Protein AF-A0A519GUX4-F1 (afdb_monomer)

Structure (mmCIF, N/CA/C/O backbone):
data_AF-A0A519GUX4-F1
#
_entry.id   AF-A0A519GUX4-F1
#
loop_
_atom_site.group_PDB
_atom_site.id
_atom_site.type_symbol
_atom_site.label_atom_id
_atom_site.label_alt_id
_atom_site.label_comp_id
_atom_site.label_asym_id
_atom_site.label_entity_id
_atom_site.label_seq_id
_atom_site.pdbx_PDB_ins_code
_atom_site.Cartn_x
_atom_site.Cartn_y
_atom_site.Cartn_z
_atom_site.occupancy
_atom_site.B_iso_or_equiv
_atom_site.auth_seq_id
_atom_site.auth_comp_id
_atom_site.auth_asym_id
_atom_site.auth_atom_id
_atom_site.pdbx_PDB_model_num
ATOM 1 N N . MET A 1 1 ? -22.968 -6.763 2.491 1.00 66.31 1 MET A N 1
ATOM 2 C CA . MET A 1 1 ? -22.168 -7.577 3.433 1.00 66.31 1 MET A CA 1
ATOM 3 C C . MET A 1 1 ? -20.718 -7.399 3.037 1.00 66.31 1 MET A C 1
ATOM 5 O O . MET A 1 1 ? -20.464 -7.485 1.839 1.00 66.31 1 MET A O 1
ATOM 9 N N . ALA A 1 2 ? -19.815 -7.083 3.969 1.00 83.94 2 ALA A N 1
ATOM 10 C CA . ALA A 1 2 ? -18.402 -6.974 3.623 1.00 83.94 2 ALA A CA 1
ATOM 11 C C . ALA A 1 2 ? -17.794 -8.383 3.520 1.00 83.94 2 ALA A C 1
ATOM 13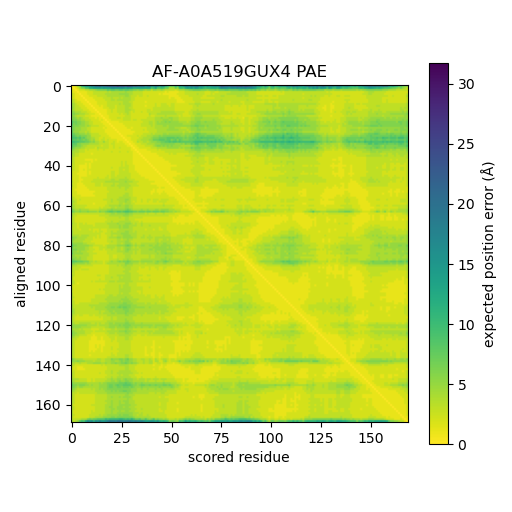 O O . ALA A 1 2 ? -18.223 -9.327 4.191 1.00 83.94 2 ALA A O 1
ATOM 14 N N . GLN A 1 3 ? -16.867 -8.566 2.582 1.00 93.62 3 GLN A N 1
ATOM 15 C CA . GLN A 1 3 ? -16.309 -9.877 2.276 1.00 93.62 3 GLN A CA 1
ATOM 16 C C . GLN A 1 3 ? -14.897 -9.751 1.708 1.00 93.62 3 GLN A C 1
ATOM 18 O O . GLN A 1 3 ? -14.616 -8.909 0.861 1.00 93.62 3 GLN A O 1
ATOM 23 N N . ILE A 1 4 ? -14.025 -10.679 2.104 1.00 96.19 4 ILE A N 1
ATOM 24 C CA . ILE A 1 4 ? -12.757 -10.917 1.413 1.00 96.19 4 ILE A CA 1
ATOM 25 C C . ILE A 1 4 ? -13.042 -11.691 0.122 1.00 96.19 4 ILE A C 1
ATOM 27 O O . ILE A 1 4 ? -13.407 -12.868 0.172 1.00 96.19 4 ILE A O 1
ATOM 31 N N . VAL A 1 5 ? -12.880 -11.026 -1.022 1.00 96.88 5 VAL A N 1
ATOM 32 C CA . VAL A 1 5 ? -13.162 -11.590 -2.358 1.00 96.88 5 VAL A CA 1
ATOM 33 C C . VAL A 1 5 ? -11.947 -12.245 -3.022 1.00 96.88 5 VAL A C 1
ATOM 35 O O . VAL A 1 5 ? -12.084 -12.929 -4.032 1.00 96.88 5 VAL A O 1
ATOM 38 N N . GLY A 1 6 ? -10.754 -12.072 -2.453 1.00 96.50 6 GLY A N 1
ATOM 39 C CA . GLY A 1 6 ? -9.529 -12.669 -2.969 1.00 96.50 6 GLY A CA 1
ATOM 40 C C . GLY A 1 6 ? -8.331 -12.437 -2.056 1.00 96.50 6 GLY A C 1
ATOM 41 O O . GLY A 1 6 ? -8.373 -11.616 -1.142 1.00 96.50 6 GLY A O 1
ATOM 42 N N . ALA A 1 7 ? -7.261 -13.180 -2.318 1.00 96.94 7 ALA A N 1
ATOM 43 C CA . ALA A 1 7 ? -5.951 -13.003 -1.707 1.00 96.94 7 ALA A CA 1
ATOM 44 C C . ALA A 1 7 ? -4.877 -13.356 -2.742 1.00 96.94 7 ALA A C 1
ATOM 46 O O . ALA A 1 7 ? -5.070 -14.265 -3.552 1.00 96.94 7 ALA A O 1
ATOM 47 N N . ALA A 1 8 ? -3.755 -12.642 -2.719 1.00 96.44 8 ALA A N 1
ATOM 48 C CA . ALA A 1 8 ? -2.637 -12.875 -3.621 1.00 96.44 8 ALA A CA 1
ATOM 49 C C . ALA A 1 8 ? -1.313 -12.614 -2.900 1.00 96.44 8 ALA A C 1
ATOM 51 O O . ALA A 1 8 ? -1.226 -11.723 -2.058 1.00 96.44 8 ALA A O 1
ATOM 52 N N . LEU A 1 9 ? -0.285 -13.373 -3.273 1.00 96.69 9 LEU A N 1
ATOM 53 C CA . LEU A 1 9 ? 1.104 -13.037 -2.990 1.00 96.69 9 LEU A CA 1
ATOM 54 C C . LEU A 1 9 ? 1.668 -12.353 -4.235 1.00 96.69 9 LEU A C 1
ATOM 56 O O . LEU A 1 9 ? 1.627 -12.928 -5.323 1.00 96.69 9 LEU A O 1
ATOM 60 N N . VAL A 1 10 ? 2.162 -11.128 -4.079 1.00 96.12 10 VAL A N 1
ATOM 61 C CA . VAL A 1 10 ? 2.673 -10.312 -5.185 1.00 96.12 10 VAL A CA 1
ATOM 62 C C . VAL A 1 10 ? 4.100 -9.872 -4.900 1.00 96.12 10 VAL A C 1
ATOM 64 O O . VAL A 1 10 ? 4.444 -9.551 -3.766 1.00 96.12 10 VAL A O 1
ATOM 67 N N . SER A 1 11 ? 4.941 -9.875 -5.932 1.00 96.25 11 SER A N 1
ATOM 68 C CA . SER A 1 11 ? 6.306 -9.363 -5.825 1.00 96.25 11 SER A CA 1
ATOM 69 C C . SER A 1 11 ? 6.316 -7.867 -6.088 1.00 96.25 11 SER A C 1
ATOM 71 O O . SER A 1 11 ? 5.828 -7.424 -7.118 1.00 96.25 11 SER A O 1
ATOM 73 N N . HIS A 1 12 ? 6.942 -7.099 -5.206 1.00 95.12 12 HIS A N 1
ATOM 74 C CA . HIS A 1 12 ? 7.149 -5.664 -5.378 1.00 95.12 12 HIS A CA 1
ATOM 75 C C . HIS A 1 12 ? 8.468 -5.323 -6.099 1.00 95.12 12 HIS A C 1
ATOM 77 O O . HIS A 1 12 ? 8.962 -4.202 -5.971 1.00 95.12 12 HIS A O 1
ATOM 83 N N . HIS A 1 13 ? 9.043 -6.286 -6.835 1.00 95.00 13 HIS A N 1
ATOM 84 C CA . HIS A 1 13 ? 10.388 -6.222 -7.412 1.00 95.00 13 HIS A CA 1
ATOM 85 C C . HIS A 1 13 ? 10.735 -4.841 -8.014 1.00 95.00 13 HIS A C 1
ATOM 87 O O . HIS A 1 13 ? 9.941 -4.316 -8.802 1.00 95.00 13 HIS A O 1
ATOM 93 N N . PRO A 1 14 ? 11.933 -4.285 -7.736 1.00 92.81 14 PRO A N 1
ATOM 94 C CA . PRO A 1 14 ? 12.369 -2.967 -8.211 1.00 92.81 14 PRO A CA 1
ATOM 95 C C . PRO A 1 14 ? 12.171 -2.704 -9.715 1.00 92.81 14 PRO A C 1
ATOM 97 O O . PRO A 1 14 ? 11.828 -1.597 -10.127 1.00 92.81 14 PRO A O 1
ATOM 100 N N . GLY A 1 15 ? 12.314 -3.742 -10.543 1.00 92.44 15 GLY A N 1
ATOM 101 C CA . GLY A 1 15 ? 12.067 -3.682 -11.989 1.00 92.44 15 GLY A CA 1
ATOM 102 C C . GLY A 1 15 ? 10.655 -3.222 -12.393 1.00 92.44 15 GLY A C 1
ATOM 103 O O . GLY A 1 15 ? 10.481 -2.735 -13.505 1.00 92.44 15 GLY A O 1
ATOM 104 N N . LEU A 1 16 ? 9.649 -3.319 -11.511 1.00 92.94 16 LEU A N 1
ATOM 105 C CA . LEU A 1 16 ? 8.290 -2.821 -11.773 1.00 92.94 16 LEU A CA 1
ATOM 106 C C . LEU A 1 16 ? 8.222 -1.297 -11.929 1.00 92.94 16 LEU A C 1
ATOM 108 O O . LEU A 1 16 ? 7.323 -0.811 -12.618 1.00 92.94 16 LEU A O 1
ATOM 112 N N . MET A 1 17 ? 9.152 -0.571 -11.305 1.00 93.00 17 MET A N 1
ATOM 113 C CA . MET A 1 17 ? 9.261 0.887 -11.399 1.00 93.00 17 MET A CA 1
ATOM 114 C C . MET A 1 17 ? 9.907 1.336 -12.718 1.00 93.00 17 MET A C 1
ATOM 116 O O . MET A 1 17 ? 9.771 2.486 -13.118 1.00 93.00 17 MET A O 1
ATOM 120 N N . GLN A 1 18 ? 10.610 0.435 -13.409 1.00 92.00 18 GLN A N 1
ATOM 121 C CA . GLN A 1 18 ? 11.381 0.784 -14.596 1.00 92.00 18 GLN A CA 1
ATOM 122 C C . GLN A 1 18 ? 10.507 0.905 -15.842 1.00 92.00 18 GLN A C 1
ATOM 124 O O . GLN A 1 18 ? 9.530 0.164 -16.017 1.00 92.00 18 GLN A O 1
ATOM 129 N N . ALA A 1 19 ? 10.933 1.793 -16.740 1.00 90.94 19 ALA A N 1
ATOM 130 C CA . ALA A 1 19 ? 10.412 1.863 -18.095 1.00 90.94 19 ALA A CA 1
ATOM 131 C C . ALA A 1 19 ? 10.636 0.535 -18.839 1.00 90.94 19 ALA A C 1
ATOM 133 O O . ALA A 1 19 ? 11.578 -0.215 -18.559 1.00 90.94 19 ALA A O 1
ATOM 134 N N . ASP A 1 20 ? 9.732 0.233 -19.768 1.00 92.31 20 ASP A N 1
ATOM 135 C CA . ASP A 1 20 ? 9.705 -1.052 -20.467 1.00 92.31 20 ASP A CA 1
ATOM 136 C C . ASP A 1 20 ? 10.977 -1.273 -21.298 1.00 92.31 20 ASP A C 1
ATOM 138 O O . ASP A 1 20 ? 11.554 -2.356 -21.255 1.00 92.31 20 ASP A O 1
ATOM 142 N N . ASP A 1 21 ? 11.470 -0.235 -21.976 1.00 93.69 21 ASP A N 1
ATOM 143 C CA . ASP A 1 21 ? 12.702 -0.268 -22.771 1.00 93.69 21 ASP A CA 1
ATOM 144 C C . ASP A 1 21 ? 13.935 -0.604 -21.919 1.00 93.69 21 ASP A C 1
ATOM 146 O O . ASP A 1 21 ? 14.736 -1.469 -22.282 1.00 93.69 21 ASP A O 1
ATOM 150 N N . PHE A 1 22 ? 14.061 0.030 -20.751 1.00 92.62 22 PHE A N 1
ATOM 151 C CA . PHE A 1 22 ? 15.128 -0.252 -19.802 1.00 92.62 22 PHE A CA 1
ATOM 152 C C . PHE A 1 22 ? 15.037 -1.692 -19.296 1.00 92.62 22 PHE A C 1
ATOM 154 O O . PHE A 1 22 ? 16.037 -2.410 -19.297 1.00 92.62 22 PHE A O 1
ATOM 161 N N . ARG A 1 23 ? 13.844 -2.127 -18.878 1.00 93.88 23 ARG A N 1
ATOM 162 C CA . ARG A 1 23 ? 13.620 -3.460 -18.310 1.00 93.88 23 ARG A CA 1
ATOM 163 C C . ARG A 1 23 ? 13.925 -4.569 -19.320 1.00 93.88 23 ARG A C 1
ATOM 165 O O . ARG A 1 23 ? 14.649 -5.496 -18.975 1.00 93.88 23 ARG A O 1
ATOM 172 N N . ILE A 1 24 ? 13.458 -4.423 -20.561 1.00 94.69 24 ILE A N 1
ATOM 173 C CA . ILE A 1 24 ? 13.722 -5.355 -21.668 1.00 94.69 24 ILE A CA 1
ATOM 174 C C . ILE A 1 24 ? 15.215 -5.396 -22.004 1.00 94.69 24 ILE A C 1
ATOM 176 O O . ILE A 1 24 ? 15.787 -6.473 -22.162 1.00 94.69 24 ILE A O 1
ATOM 180 N N . ARG A 1 25 ? 15.882 -4.236 -22.075 1.00 94.06 25 ARG A N 1
ATOM 181 C CA . ARG A 1 25 ? 17.330 -4.177 -22.327 1.00 94.06 25 ARG A CA 1
ATOM 182 C C . ARG A 1 25 ? 18.124 -4.898 -21.238 1.00 94.06 25 ARG A C 1
ATOM 184 O O . ARG A 1 25 ? 19.083 -5.595 -21.548 1.00 94.06 25 ARG A O 1
ATOM 191 N N . MET A 1 26 ? 17.732 -4.737 -19.974 1.00 91.44 26 MET A N 1
ATOM 192 C CA . MET A 1 26 ? 18.369 -5.431 -18.850 1.00 91.44 26 MET A CA 1
ATOM 193 C C . MET A 1 26 ? 18.071 -6.937 -18.822 1.00 91.44 26 MET A C 1
ATOM 195 O O . MET A 1 26 ? 18.817 -7.679 -18.190 1.00 91.44 26 MET A O 1
ATOM 199 N N . GLY A 1 27 ? 17.010 -7.384 -19.497 1.00 89.62 27 GLY A N 1
ATOM 200 C CA . GLY A 1 27 ? 16.640 -8.790 -19.657 1.00 89.62 27 GLY A CA 1
ATOM 201 C C . GLY A 1 27 ? 17.128 -9.428 -20.961 1.00 89.62 27 GLY A C 1
ATOM 202 O O . GLY A 1 27 ? 16.514 -10.385 -21.419 1.00 89.62 27 GLY A O 1
ATOM 203 N N . ASP A 1 28 ? 18.191 -8.899 -21.579 1.00 91.62 28 ASP A N 1
ATOM 204 C CA . ASP A 1 28 ? 18.766 -9.414 -22.837 1.00 91.62 28 ASP A CA 1
ATOM 205 C C . ASP A 1 28 ? 17.736 -9.526 -23.981 1.00 91.62 28 ASP A C 1
ATOM 207 O O . ASP A 1 28 ? 17.664 -10.500 -24.726 1.00 91.62 28 ASP A O 1
ATOM 211 N N . GLY A 1 29 ? 16.864 -8.518 -24.087 1.00 91.94 29 GLY A N 1
ATOM 212 C CA . GLY A 1 29 ? 15.803 -8.472 -25.094 1.00 91.94 29 GLY A CA 1
ATOM 213 C C . GLY A 1 29 ? 14.513 -9.194 -24.694 1.00 91.94 29 GLY A C 1
ATOM 214 O O . GLY A 1 29 ? 13.518 -9.071 -25.410 1.00 91.94 29 GLY A O 1
ATOM 215 N N . ALA A 1 30 ? 14.483 -9.880 -23.549 1.00 90.81 30 ALA A N 1
ATOM 216 C CA . ALA A 1 30 ? 13.272 -10.432 -22.952 1.00 90.81 30 ALA A CA 1
ATOM 217 C C . ALA A 1 30 ? 12.774 -9.557 -21.792 1.00 90.81 30 ALA A C 1
ATOM 219 O O . ALA A 1 30 ? 13.553 -9.015 -21.009 1.00 90.81 30 ALA A O 1
ATOM 220 N N . ASP A 1 31 ? 11.454 -9.423 -21.666 1.00 93.56 31 ASP A N 1
ATOM 221 C CA . ASP A 1 31 ? 10.855 -8.737 -20.522 1.00 93.56 31 ASP A CA 1
ATOM 222 C C . ASP A 1 31 ? 10.704 -9.679 -19.310 1.00 93.56 31 ASP A C 1
ATOM 224 O O . ASP A 1 31 ? 10.762 -10.902 -19.423 1.00 93.56 31 ASP A O 1
ATOM 228 N N . SER A 1 32 ? 10.467 -9.112 -18.129 1.00 92.44 32 SER A N 1
ATOM 229 C CA . SER A 1 32 ? 10.184 -9.859 -16.909 1.00 92.44 32 SER A CA 1
ATOM 230 C C . SER A 1 32 ? 8.817 -10.547 -16.968 1.00 92.44 32 SER A C 1
ATOM 232 O O . SER A 1 32 ? 7.782 -9.893 -17.133 1.00 92.44 32 SER A O 1
ATOM 234 N N . ASP A 1 33 ? 8.788 -11.848 -16.663 1.00 93.62 33 ASP A N 1
ATOM 235 C CA . ASP A 1 33 ? 7.555 -12.628 -16.463 1.00 93.62 33 ASP A CA 1
ATOM 236 C C . ASP A 1 33 ? 6.615 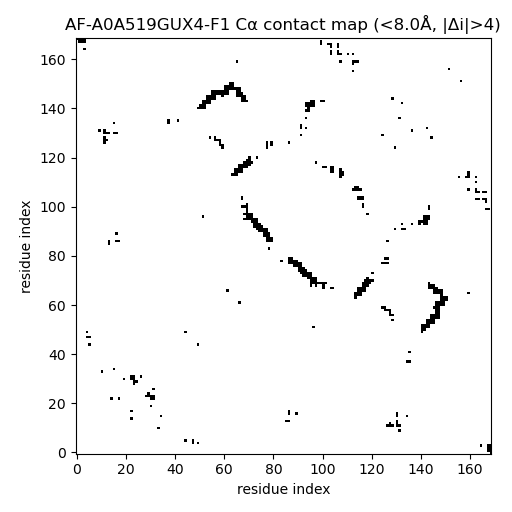-12.025 -15.409 1.00 93.62 33 ASP A C 1
ATOM 238 O O . ASP A 1 33 ? 5.409 -12.301 -15.397 1.00 93.62 33 ASP A O 1
ATOM 242 N N . LEU A 1 34 ? 7.150 -11.173 -14.531 1.00 93.56 34 LEU A N 1
ATOM 243 C CA . LEU A 1 34 ? 6.377 -10.440 -13.543 1.00 93.56 34 LEU A CA 1
ATOM 244 C C . LEU A 1 34 ? 5.333 -9.530 -14.197 1.00 93.56 34 LEU A C 1
ATOM 246 O O . LEU A 1 34 ? 4.219 -9.430 -13.691 1.00 93.56 34 LEU A O 1
ATOM 250 N N . ILE A 1 35 ? 5.646 -8.918 -15.341 1.00 94.38 35 ILE A N 1
ATOM 251 C CA . ILE A 1 35 ? 4.728 -8.022 -16.054 1.00 94.38 35 ILE A CA 1
ATOM 252 C C . ILE A 1 35 ? 3.521 -8.802 -16.570 1.00 94.38 35 ILE A C 1
ATOM 254 O O . ILE A 1 35 ? 2.376 -8.447 -16.277 1.00 94.38 35 ILE A O 1
ATOM 258 N N . ALA A 1 36 ? 3.768 -9.924 -17.248 1.00 94.62 36 ALA A N 1
ATOM 259 C CA . ALA A 1 36 ? 2.710 -10.829 -17.684 1.00 94.62 36 ALA A CA 1
ATOM 260 C C . ALA A 1 36 ? 1.935 -11.411 -16.484 1.00 94.62 36 ALA A C 1
ATOM 262 O O . ALA A 1 36 ? 0.713 -11.563 -16.531 1.00 94.62 36 ALA A O 1
ATOM 263 N N . GLY A 1 37 ? 2.622 -11.706 -15.376 1.00 96.50 37 GLY A N 1
ATOM 264 C CA . GLY A 1 37 ? 2.010 -12.131 -14.116 1.00 96.50 37 GLY A CA 1
ATOM 265 C C . GLY A 1 37 ? 1.031 -11.103 -13.551 1.00 96.50 37 GLY A C 1
ATOM 266 O O . GLY A 1 37 ? -0.099 -11.457 -13.213 1.00 96.50 37 GLY A O 1
ATOM 267 N N . TYR A 1 38 ? 1.422 -9.830 -13.523 1.00 97.12 38 TYR A N 1
ATOM 268 C CA . TYR A 1 38 ? 0.584 -8.721 -13.070 1.00 97.12 38 TYR A CA 1
ATOM 269 C C . TYR A 1 38 ? -0.632 -8.504 -13.972 1.00 97.12 38 TYR A C 1
ATOM 271 O O . TYR A 1 38 ? -1.723 -8.264 -13.462 1.00 97.12 38 TYR A O 1
ATOM 279 N N . GLN A 1 39 ? -0.496 -8.663 -15.291 1.00 96.31 39 GLN A N 1
ATOM 280 C CA . GLN A 1 39 ? -1.638 -8.620 -16.214 1.00 96.31 39 GLN A CA 1
ATOM 281 C C . GLN A 1 39 ? -2.645 -9.741 -15.913 1.00 96.31 39 GLN A C 1
ATOM 283 O O . GLN A 1 39 ? -3.844 -9.488 -15.783 1.00 96.31 39 GLN A O 1
ATOM 288 N N . ARG A 1 40 ? -2.161 -10.977 -15.719 1.00 97.56 40 ARG A N 1
ATOM 289 C CA . ARG A 1 40 ? -3.009 -12.118 -15.334 1.00 97.56 40 ARG A CA 1
ATOM 290 C C . ARG A 1 40 ? -3.652 -11.938 -13.960 1.00 97.56 40 ARG A C 1
ATOM 292 O O . ARG A 1 40 ? -4.746 -12.456 -13.731 1.00 97.56 40 ARG A O 1
ATOM 299 N N . LEU A 1 41 ? -2.970 -11.276 -13.029 1.00 97.75 41 LEU A N 1
ATOM 300 C CA . LEU A 1 41 ? -3.524 -10.951 -11.720 1.00 97.75 41 LEU A CA 1
ATOM 301 C C . LEU A 1 41 ? -4.598 -9.867 -11.838 1.00 97.75 41 LEU A C 1
ATOM 303 O O . LEU A 1 41 ? -5.689 -10.059 -11.313 1.00 97.75 41 LEU A O 1
ATOM 307 N N . ARG A 1 42 ? -4.341 -8.785 -12.579 1.00 97.50 42 ARG A N 1
ATOM 308 C CA . ARG A 1 42 ? -5.314 -7.710 -12.811 1.00 97.50 42 ARG A CA 1
ATOM 309 C C . ARG A 1 42 ? -6.618 -8.244 -13.397 1.00 97.50 42 ARG A C 1
ATOM 311 O O . ARG A 1 42 ? -7.667 -7.947 -12.846 1.00 97.50 42 ARG A O 1
ATOM 318 N N . ALA A 1 43 ? -6.552 -9.139 -14.386 1.00 97.94 43 ALA A N 1
ATOM 319 C CA . ALA A 1 43 ? -7.744 -9.787 -14.942 1.00 97.94 43 ALA A CA 1
ATOM 320 C C . ALA A 1 43 ? -8.562 -10.573 -13.892 1.00 97.94 43 ALA A C 1
ATOM 322 O O . ALA A 1 43 ? -9.791 -10.574 -13.929 1.00 97.94 43 ALA A O 1
ATOM 323 N N . ARG A 1 44 ? -7.901 -11.227 -12.923 1.00 97.94 44 ARG A N 1
ATOM 324 C CA . ARG A 1 44 ? -8.591 -11.904 -11.807 1.00 97.94 44 ARG A CA 1
ATOM 325 C C . ARG A 1 44 ? -9.220 -10.912 -10.837 1.00 97.94 44 ARG A C 1
ATOM 327 O O . ARG A 1 44 ? -10.303 -11.177 -10.328 1.00 97.94 44 ARG A O 1
ATOM 334 N N . ILE A 1 45 ? -8.552 -9.788 -10.587 1.00 98.06 45 ILE A N 1
ATOM 335 C CA . ILE A 1 45 ? -9.089 -8.721 -9.744 1.00 98.06 45 ILE A CA 1
ATOM 336 C C . ILE A 1 45 ? -10.320 -8.091 -10.416 1.00 98.06 45 ILE A C 1
ATOM 338 O O . ILE A 1 45 ? -11.346 -7.925 -9.762 1.00 98.06 45 ILE A O 1
ATOM 342 N N . ASP A 1 46 ? -10.266 -7.833 -11.725 1.00 97.69 46 ASP A N 1
ATOM 343 C CA . ASP A 1 46 ? -11.394 -7.298 -12.502 1.00 97.69 46 ASP A CA 1
ATOM 344 C C . ASP A 1 46 ? -12.621 -8.215 -12.444 1.00 97.69 46 ASP A C 1
ATOM 346 O O . ASP A 1 46 ? -13.750 -7.735 -12.386 1.00 97.69 46 ASP A O 1
ATOM 350 N N . ALA A 1 47 ? -12.416 -9.534 -12.400 1.00 97.81 47 ALA A N 1
ATOM 351 C CA . ALA A 1 47 ? -13.505 -10.501 -12.292 1.00 97.81 47 ALA A CA 1
ATOM 352 C C . ALA A 1 47 ? -14.235 -10.448 -10.936 1.00 97.81 47 ALA A C 1
ATOM 354 O O . ALA A 1 47 ? -15.432 -10.730 -10.879 1.00 97.81 47 ALA A O 1
ATOM 355 N N . VAL A 1 48 ? -13.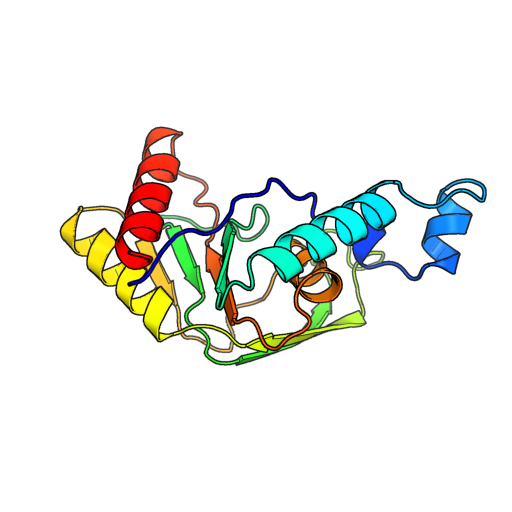537 -10.088 -9.851 1.00 96.69 48 VAL A N 1
ATOM 356 C CA . VAL A 1 48 ? -14.112 -10.044 -8.492 1.00 96.69 48 VAL A CA 1
ATOM 357 C C . VAL A 1 48 ? -14.458 -8.633 -8.011 1.00 96.69 48 VAL A C 1
ATOM 359 O O . VAL A 1 48 ? -15.189 -8.512 -7.033 1.00 96.69 48 VAL A O 1
ATOM 362 N N . ARG A 1 49 ? -13.987 -7.588 -8.712 1.00 96.44 49 ARG A N 1
ATOM 363 C CA . ARG A 1 49 ? -14.302 -6.161 -8.494 1.00 96.44 49 ARG A CA 1
ATOM 364 C C . ARG A 1 49 ? -14.234 -5.742 -7.014 1.00 96.44 49 ARG A C 1
ATOM 366 O O . ARG A 1 49 ? -15.264 -5.388 -6.444 1.00 96.44 49 ARG A O 1
ATOM 373 N N . PRO A 1 50 ? -13.058 -5.809 -6.364 1.00 97.19 50 PRO A N 1
ATOM 374 C CA . PRO A 1 50 ? -12.941 -5.379 -4.978 1.00 97.19 50 PRO A CA 1
ATOM 375 C C . PRO A 1 50 ? -13.057 -3.855 -4.863 1.00 97.19 50 PRO A C 1
ATOM 377 O O . PRO A 1 50 ? -12.538 -3.125 -5.703 1.00 97.19 50 PRO A O 1
ATOM 380 N N . ASP A 1 51 ? -13.645 -3.377 -3.769 1.00 97.31 51 ASP A N 1
ATOM 381 C CA . ASP A 1 51 ? -13.6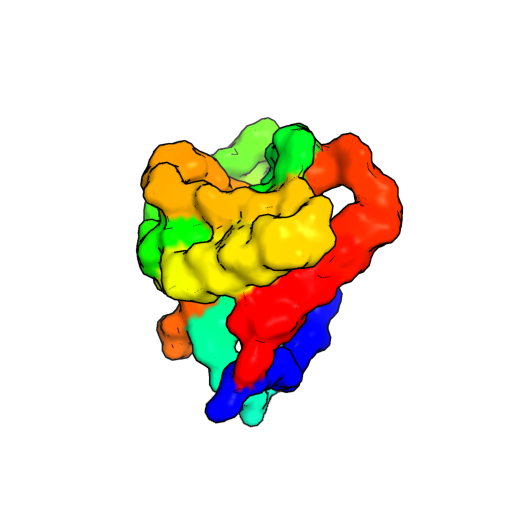79 -1.942 -3.459 1.00 97.31 51 ASP A CA 1
ATOM 382 C C . ASP A 1 51 ? -12.355 -1.434 -2.863 1.00 97.31 51 ASP A C 1
ATOM 384 O O . ASP A 1 51 ? -12.027 -0.249 -2.937 1.00 97.31 51 ASP A O 1
ATOM 388 N N . THR A 1 52 ? -11.607 -2.307 -2.180 1.00 97.69 52 THR A N 1
ATOM 389 C CA . THR A 1 52 ? -10.402 -1.940 -1.424 1.00 97.69 52 THR A CA 1
ATOM 390 C C . THR A 1 52 ? -9.365 -3.060 -1.440 1.00 97.69 52 THR A C 1
ATOM 392 O O . THR A 1 52 ? -9.690 -4.227 -1.220 1.00 97.69 52 THR A O 1
ATOM 395 N N . PHE A 1 53 ? -8.101 -2.695 -1.639 1.00 98.25 53 PHE A N 1
ATOM 396 C CA . PHE A 1 53 ? -6.938 -3.543 -1.413 1.00 98.25 53 PHE A CA 1
ATOM 397 C C . PHE A 1 53 ? -6.409 -3.348 0.006 1.00 98.25 53 PHE A C 1
ATOM 399 O O . PHE A 1 53 ? -6.198 -2.217 0.434 1.00 98.25 53 PHE A O 1
ATOM 406 N N . ILE A 1 54 ? -6.128 -4.447 0.706 1.00 98.12 54 ILE A N 1
ATOM 407 C CA . ILE A 1 54 ? -5.310 -4.429 1.923 1.00 98.12 54 ILE A CA 1
ATOM 408 C C . ILE A 1 54 ? -3.930 -4.961 1.539 1.00 98.12 54 ILE A C 1
ATOM 410 O O . ILE A 1 54 ? -3.808 -6.125 1.152 1.00 98.12 54 ILE A O 1
ATOM 414 N N . LEU A 1 55 ? -2.907 -4.111 1.604 1.00 98.12 55 LEU A N 1
ATOM 415 C CA . LEU A 1 55 ? -1.535 -4.447 1.230 1.00 98.12 55 LEU A CA 1
ATOM 416 C C . LEU A 1 55 ? -0.672 -4.568 2.482 1.00 98.12 55 LEU A C 1
ATOM 418 O O . LEU A 1 55 ? -0.469 -3.591 3.189 1.00 98.12 55 LEU A O 1
ATOM 422 N N . PHE A 1 56 ? -0.134 -5.755 2.746 1.00 97.75 56 PHE A N 1
ATOM 423 C CA . PHE A 1 56 ? 0.881 -5.936 3.783 1.00 97.75 56 PHE A CA 1
ATOM 424 C C . PHE A 1 56 ? 2.248 -5.623 3.173 1.00 97.75 56 PHE A C 1
ATOM 426 O O . PHE A 1 56 ? 2.735 -6.369 2.322 1.00 97.75 56 PHE A O 1
ATOM 433 N N . ASP A 1 57 ? 2.825 -4.488 3.559 1.00 97.19 57 ASP A N 1
ATOM 434 C CA . ASP A 1 57 ? 4.038 -3.939 2.962 1.00 97.19 57 ASP A CA 1
ATOM 435 C C . ASP A 1 57 ? 5.279 -4.423 3.727 1.00 97.19 57 ASP A C 1
ATOM 437 O O . ASP A 1 57 ? 5.458 -4.145 4.917 1.00 97.19 57 ASP A O 1
ATOM 441 N N . THR A 1 58 ? 6.153 -5.152 3.033 1.00 95.44 58 THR A N 1
ATOM 442 C CA . THR A 1 58 ? 7.398 -5.690 3.594 1.00 95.44 58 THR A CA 1
ATOM 443 C C . THR A 1 58 ? 8.504 -4.647 3.759 1.00 95.44 58 THR A C 1
ATOM 445 O O . THR A 1 58 ? 9.488 -4.950 4.418 1.00 95.44 58 THR A O 1
ATOM 448 N N . HIS A 1 59 ? 8.365 -3.451 3.181 1.00 96.50 59 HIS A N 1
ATOM 449 C CA . HIS A 1 59 ? 9.302 -2.325 3.293 1.00 96.50 59 HIS A CA 1
ATOM 450 C C . HIS A 1 59 ? 8.830 -1.238 4.257 1.00 96.50 59 HIS A C 1
ATOM 452 O O . HIS A 1 59 ? 9.630 -0.396 4.666 1.00 96.50 59 HIS A O 1
ATOM 458 N N . TRP A 1 60 ? 7.558 -1.247 4.658 1.00 97.06 60 TRP A N 1
ATOM 459 C CA . TRP A 1 60 ? 7.100 -0.370 5.726 1.00 97.06 60 TRP A CA 1
ATOM 460 C C . TRP A 1 60 ? 7.436 -0.980 7.087 1.00 97.06 60 TRP A C 1
ATOM 462 O O . TRP A 1 60 ? 6.620 -1.658 7.712 1.00 97.06 60 TRP A O 1
ATOM 472 N N . PHE A 1 61 ? 8.669 -0.766 7.538 1.00 96.25 61 PHE A N 1
ATOM 473 C CA . PHE A 1 61 ? 9.138 -1.275 8.821 1.00 96.25 61 PHE A CA 1
ATOM 474 C C . PHE A 1 61 ? 8.674 -0.402 9.983 1.00 96.25 61 PHE A C 1
ATOM 476 O O . PHE A 1 61 ? 8.845 0.817 9.971 1.00 96.25 61 PHE A O 1
ATOM 483 N N . THR A 1 62 ? 8.121 -1.031 11.018 1.00 97.50 62 THR A N 1
ATOM 484 C CA . THR A 1 62 ? 7.686 -0.338 12.238 1.00 97.50 62 THR A CA 1
ATOM 485 C C . THR A 1 62 ? 8.139 -1.066 13.493 1.00 97.50 62 THR A C 1
ATOM 487 O O . THR A 1 62 ? 8.490 -2.246 13.467 1.00 97.50 62 THR A O 1
ATOM 490 N N . THR A 1 63 ? 8.081 -0.363 14.622 1.00 96.50 63 THR A N 1
ATOM 491 C CA . THR A 1 63 ? 8.411 -0.908 15.941 1.00 96.50 63 THR A CA 1
ATOM 492 C C . THR A 1 63 ? 7.213 -0.758 16.872 1.00 96.50 63 THR A C 1
ATOM 494 O O . THR A 1 63 ? 6.546 0.273 16.885 1.00 96.50 63 THR A O 1
ATOM 497 N N . GLY A 1 64 ? 6.927 -1.794 17.661 1.00 94.06 64 GLY A N 1
ATOM 498 C CA . GLY A 1 64 ? 5.900 -1.784 18.710 1.00 94.06 64 GLY A CA 1
ATOM 499 C C . GLY A 1 64 ? 4.463 -2.035 18.240 1.00 94.06 64 GLY A C 1
ATOM 500 O O . GLY A 1 64 ? 3.701 -2.638 18.988 1.00 94.06 64 GLY A O 1
ATOM 501 N N . TYR A 1 65 ? 4.100 -1.644 17.014 1.00 97.50 65 TYR A N 1
ATOM 502 C CA . TYR A 1 65 ? 2.746 -1.807 16.468 1.00 97.50 65 TYR A CA 1
ATOM 503 C C . TYR A 1 65 ? 2.759 -2.214 14.991 1.00 97.50 65 TYR A C 1
ATOM 505 O O . TYR A 1 65 ? 3.625 -1.786 14.223 1.00 97.50 65 TYR A O 1
ATOM 513 N N . HIS A 1 66 ? 1.744 -2.980 14.584 1.00 97.94 66 HIS A N 1
ATOM 514 C CA . HIS A 1 66 ? 1.318 -3.076 13.187 1.00 97.94 66 HIS A CA 1
ATOM 515 C C . HIS A 1 66 ? 0.550 -1.806 12.819 1.00 97.94 66 HIS A C 1
ATOM 517 O O . HIS A 1 66 ? -0.594 -1.620 13.243 1.00 97.94 66 HIS A O 1
ATOM 523 N N . LEU A 1 67 ? 1.185 -0.913 12.069 1.00 98.50 67 LEU A N 1
ATOM 524 C CA . LEU A 1 67 ? 0.569 0.335 11.649 1.00 98.50 67 LEU A CA 1
ATOM 525 C C . LEU A 1 67 ? -0.292 0.114 10.411 1.00 98.50 67 LEU A C 1
ATOM 527 O O . LEU A 1 67 ? 0.017 -0.725 9.567 1.00 98.50 67 LEU A O 1
ATOM 531 N N . VAL A 1 68 ? -1.377 0.869 10.325 1.00 98.50 68 VAL A N 1
ATOM 532 C CA . VAL A 1 68 ? -2.318 0.849 9.210 1.00 98.50 68 VAL A CA 1
ATOM 533 C C . VAL A 1 68 ? -2.398 2.254 8.638 1.00 98.50 68 VAL A C 1
ATOM 535 O O . VAL A 1 68 ? -2.618 3.215 9.374 1.00 98.50 68 VAL A O 1
ATOM 538 N N . ASP A 1 69 ? -2.196 2.379 7.334 1.00 98.31 69 ASP A N 1
ATOM 539 C CA . ASP A 1 69 ? -2.284 3.654 6.635 1.00 98.31 69 ASP A CA 1
ATOM 540 C C . ASP A 1 69 ? -3.750 4.090 6.531 1.00 98.31 69 ASP A C 1
ATOM 542 O O . ASP A 1 69 ? -4.557 3.466 5.838 1.00 98.31 69 ASP A O 1
ATOM 546 N N . GLY A 1 70 ? -4.098 5.132 7.280 1.00 98.19 70 GLY A N 1
ATOM 547 C CA . GLY A 1 70 ? -5.430 5.717 7.364 1.00 98.19 70 GLY A CA 1
ATOM 548 C C . GLY A 1 70 ? -5.612 6.962 6.501 1.00 98.19 70 GLY A C 1
ATOM 549 O O . GLY A 1 70 ? -6.663 7.593 6.599 1.00 98.19 70 GLY A O 1
ATOM 550 N N . GLY A 1 71 ? -4.631 7.326 5.668 1.00 97.94 71 GLY A N 1
ATOM 551 C CA . GLY A 1 71 ? -4.741 8.463 4.753 1.00 97.94 71 GLY A CA 1
ATOM 552 C C . GLY A 1 71 ? -5.968 8.368 3.835 1.00 97.94 71 GLY A C 1
ATOM 553 O O . GLY A 1 71 ? -6.421 7.280 3.473 1.00 97.94 71 GLY A O 1
ATOM 554 N N . ALA A 1 72 ? -6.547 9.513 3.466 1.00 97.88 72 ALA A N 1
ATOM 555 C CA . ALA A 1 72 ? -7.709 9.557 2.570 1.00 97.88 72 ALA A CA 1
ATOM 556 C C . ALA A 1 72 ? -7.312 9.510 1.088 1.00 97.88 72 ALA A C 1
ATOM 558 O O . ALA A 1 72 ? -8.015 8.913 0.267 1.00 97.88 72 ALA A O 1
ATOM 559 N N . HIS A 1 73 ? -6.183 10.130 0.753 1.00 97.69 73 HIS A N 1
ATOM 560 C CA . HIS A 1 73 ? -5.646 10.239 -0.596 1.00 97.69 73 HIS A CA 1
ATOM 561 C C . HIS A 1 73 ? -4.129 10.380 -0.504 1.00 97.69 73 HIS A C 1
ATOM 563 O O . HIS A 1 73 ? -3.631 11.266 0.182 1.00 97.69 73 HIS A O 1
ATOM 569 N N . MET A 1 74 ? -3.400 9.492 -1.173 1.00 97.12 74 MET A N 1
ATOM 570 C CA . MET A 1 74 ? -1.944 9.476 -1.171 1.00 97.12 74 MET A CA 1
ATOM 571 C C . MET A 1 74 ? -1.471 9.829 -2.570 1.00 97.12 74 MET A C 1
ATOM 573 O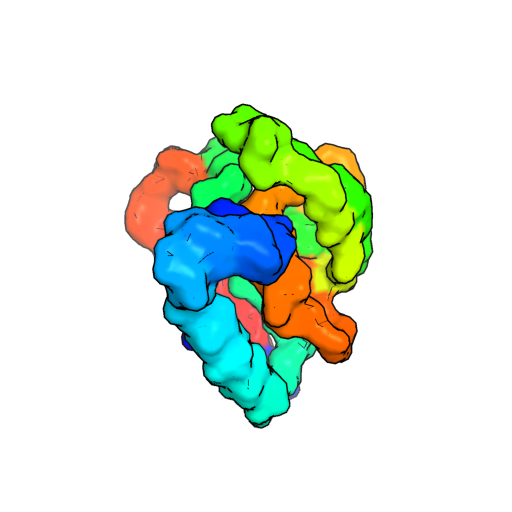 O . MET A 1 74 ? -1.757 9.109 -3.527 1.00 97.12 74 MET A O 1
ATOM 577 N N . HIS A 1 75 ? -0.731 10.926 -2.690 1.00 96.69 75 HIS A N 1
ATOM 578 C CA . HIS A 1 75 ? -0.167 11.352 -3.960 1.00 96.69 75 HIS A CA 1
ATOM 579 C C . HIS A 1 75 ? 1.220 11.964 -3.777 1.00 96.69 75 HIS A C 1
ATOM 581 O O . HIS A 1 75 ? 1.531 12.553 -2.744 1.00 96.69 75 HIS A O 1
ATOM 587 N N . GLY A 1 76 ? 2.064 11.852 -4.798 1.00 95.81 76 GLY A N 1
ATOM 588 C CA . GLY A 1 76 ? 3.389 12.455 -4.761 1.00 95.81 76 GLY A CA 1
ATOM 589 C C . GLY A 1 76 ? 4.360 11.874 -5.773 1.00 95.81 76 GLY A C 1
ATOM 590 O O . GLY A 1 76 ? 3.991 11.142 -6.691 1.00 95.81 76 GLY A O 1
ATOM 591 N N . SER A 1 77 ? 5.629 12.230 -5.589 1.00 95.38 77 SER A N 1
ATOM 592 C CA . SER A 1 77 ? 6.766 11.610 -6.262 1.00 95.38 77 SER A CA 1
ATOM 593 C C . SER A 1 77 ? 7.589 10.864 -5.227 1.00 95.38 77 SER A C 1
ATOM 595 O O . SER A 1 77 ? 7.762 11.343 -4.108 1.00 95.38 77 SER A O 1
ATOM 597 N N . TYR A 1 78 ? 8.108 9.709 -5.607 1.00 95.56 78 TYR A N 1
ATOM 598 C CA . TYR A 1 78 ? 8.882 8.850 -4.733 1.00 95.56 78 TYR A CA 1
ATOM 599 C C . TY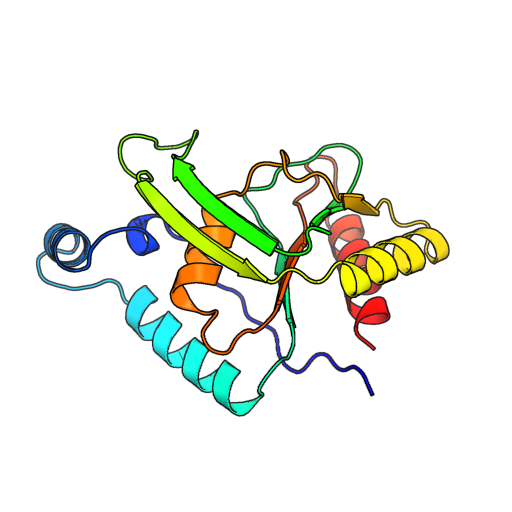R A 1 78 ? 10.325 8.714 -5.212 1.00 95.56 78 TYR A C 1
ATOM 601 O O . TYR A 1 78 ? 10.593 8.556 -6.406 1.00 95.56 78 TYR A O 1
ATOM 609 N N . THR A 1 79 ? 11.228 8.719 -4.237 1.00 95.31 79 THR A N 1
ATOM 610 C CA . THR A 1 79 ? 12.622 8.312 -4.372 1.00 95.31 79 THR A CA 1
ATOM 611 C C . THR A 1 79 ? 12.942 7.367 -3.227 1.00 95.31 79 THR A C 1
ATOM 613 O O . THR A 1 79 ? 12.620 7.654 -2.076 1.00 95.31 79 THR A O 1
ATOM 616 N N . SER A 1 80 ? 13.550 6.235 -3.558 1.00 94.88 80 SER A N 1
ATOM 617 C CA . SER A 1 80 ? 13.952 5.215 -2.603 1.00 94.88 80 SER A CA 1
ATOM 618 C C . SER A 1 80 ? 15.161 5.654 -1.803 1.00 94.88 80 SER A C 1
ATOM 620 O O . SER A 1 80 ? 16.117 6.194 -2.350 1.00 94.88 80 SER A O 1
ATOM 622 N N . ASP A 1 81 ? 15.120 5.370 -0.512 1.00 93.00 81 ASP A N 1
ATOM 623 C CA . ASP A 1 81 ? 16.251 5.410 0.405 1.00 93.00 81 ASP A CA 1
ATOM 624 C C . ASP A 1 81 ? 17.172 4.186 0.250 1.00 93.00 81 ASP A C 1
ATOM 626 O O . ASP A 1 81 ? 18.375 4.296 0.470 1.00 93.00 81 ASP A O 1
ATOM 630 N N . GLU A 1 82 ? 16.632 3.042 -0.185 1.00 93.44 82 GLU A N 1
ATOM 631 C CA . GLU A 1 82 ? 17.381 1.803 -0.439 1.00 93.44 82 GLU A CA 1
ATOM 632 C C . GLU A 1 82 ? 18.235 1.890 -1.716 1.00 93.44 82 GLU A C 1
ATOM 634 O O . GLU A 1 82 ? 19.418 1.548 -1.712 1.00 93.44 82 GLU A O 1
ATOM 639 N N . MET A 1 83 ? 17.641 2.348 -2.826 1.00 94.75 83 MET A N 1
ATOM 640 C CA . MET A 1 83 ? 18.298 2.393 -4.141 1.00 94.75 83 MET A CA 1
ATOM 641 C C . MET A 1 83 ? 17.964 3.679 -4.923 1.00 94.75 83 MET A C 1
ATOM 643 O O . MET A 1 83 ? 17.367 3.593 -6.000 1.00 94.75 83 MET A O 1
ATOM 647 N N . PRO A 1 84 ? 18.340 4.886 -4.454 1.00 94.69 84 PRO A N 1
ATOM 648 C CA . PRO A 1 84 ? 17.933 6.162 -5.067 1.00 94.69 84 PRO A CA 1
ATOM 649 C C . PRO A 1 84 ? 18.381 6.357 -6.523 1.00 94.69 84 PRO A C 1
ATOM 651 O O . PRO A 1 84 ? 17.758 7.116 -7.255 1.00 94.69 84 PRO A O 1
ATOM 654 N N . TRP A 1 85 ? 19.437 5.679 -6.981 1.00 92.00 85 TRP A N 1
ATOM 655 C CA . TRP A 1 85 ? 19.875 5.729 -8.387 1.00 92.00 85 TRP A CA 1
ATOM 656 C C . TRP A 1 85 ? 19.002 4.877 -9.320 1.00 92.00 85 TRP A C 1
ATOM 658 O O . TRP A 1 85 ? 19.049 5.045 -10.536 1.00 92.00 85 TRP A O 1
ATOM 668 N N . TYR A 1 86 ? 18.229 3.941 -8.761 1.00 91.44 86 TYR A N 1
ATOM 669 C CA . TYR A 1 86 ? 17.446 2.955 -9.504 1.00 91.44 86 TYR A CA 1
ATOM 670 C C . TYR A 1 86 ? 15.942 3.164 -9.314 1.00 91.44 86 TYR A C 1
ATOM 672 O O . TYR A 1 86 ? 15.187 3.133 -10.278 1.00 91.44 86 TYR A O 1
ATOM 680 N N . LEU A 1 87 ? 15.504 3.438 -8.087 1.00 93.94 87 LEU A N 1
ATOM 681 C CA . LEU A 1 87 ? 14.107 3.607 -7.700 1.00 93.94 87 LEU A CA 1
ATOM 682 C C . LEU A 1 87 ? 13.821 5.073 -7.373 1.00 93.94 87 LEU A C 1
ATOM 684 O O . LEU A 1 87 ? 13.824 5.473 -6.211 1.00 93.94 87 LEU A O 1
ATOM 688 N N . HIS A 1 88 ? 13.602 5.889 -8.398 1.00 93.88 88 HIS A N 1
ATOM 689 C CA . HIS A 1 88 ? 13.373 7.324 -8.239 1.00 93.88 88 HIS A CA 1
ATOM 690 C C . HIS A 1 88 ? 12.435 7.883 -9.304 1.00 93.88 88 HIS A C 1
ATOM 692 O O . HIS A 1 88 ? 12.235 7.282 -10.356 1.00 93.88 88 HIS A O 1
ATOM 698 N N . GLY A 1 89 ? 11.858 9.052 -9.021 1.00 90.81 89 GLY A N 1
ATOM 699 C CA . GLY A 1 89 ? 11.021 9.796 -9.968 1.00 90.81 89 GLY A CA 1
ATOM 700 C C . GLY A 1 89 ? 9.641 9.184 -10.226 1.00 90.81 89 GLY A C 1
ATOM 701 O O . GLY A 1 89 ? 8.891 9.698 -11.057 1.00 90.81 89 GLY A O 1
ATOM 702 N N . GLN A 1 90 ? 9.275 8.116 -9.514 1.00 91.75 90 GLN A N 1
ATOM 703 C CA . GLN A 1 90 ? 7.986 7.462 -9.689 1.00 91.75 90 GLN A CA 1
ATOM 704 C C . GLN A 1 90 ? 6.885 8.312 -9.059 1.00 91.75 90 GLN A C 1
ATOM 706 O O . GLN A 1 90 ? 6.890 8.561 -7.853 1.00 91.75 90 GLN A O 1
ATOM 711 N N . ARG A 1 91 ? 5.904 8.720 -9.863 1.00 95.31 91 ARG A N 1
ATOM 712 C CA . ARG A 1 91 ? 4.682 9.333 -9.341 1.00 95.31 91 ARG A CA 1
ATOM 713 C C . ARG A 1 91 ? 3.720 8.266 -8.834 1.00 95.31 91 ARG A C 1
ATOM 715 O O . ARG A 1 91 ? 3.670 7.160 -9.374 1.00 95.31 91 ARG A O 1
ATOM 722 N N . TYR A 1 92 ? 2.956 8.613 -7.813 1.00 96.44 92 TYR A N 1
ATOM 723 C CA . TYR A 1 92 ? 1.843 7.816 -7.316 1.00 96.44 92 TYR A CA 1
ATOM 724 C C . TYR A 1 92 ? 0.667 8.733 -6.997 1.00 96.44 92 TYR A C 1
ATOM 726 O O . TYR A 1 92 ? 0.863 9.895 -6.638 1.00 96.44 92 TYR A O 1
ATOM 734 N N . ASP A 1 93 ? -0.537 8.204 -7.166 1.00 97.44 93 ASP A N 1
ATOM 735 C CA . ASP A 1 93 ? -1.803 8.876 -6.885 1.00 97.44 93 ASP A CA 1
ATOM 736 C C . ASP A 1 93 ? -2.866 7.788 -6.685 1.00 97.44 93 ASP A C 1
ATOM 738 O O . ASP A 1 93 ? -3.177 7.043 -7.617 1.00 97.44 93 ASP A O 1
ATOM 742 N N . TYR A 1 94 ? -3.344 7.615 -5.453 1.00 98.00 94 TYR A N 1
ATOM 743 C CA . TYR A 1 94 ? -4.327 6.586 -5.128 1.00 98.00 94 TYR A CA 1
ATOM 744 C C . TYR A 1 94 ? -5.151 6.919 -3.885 1.00 98.00 94 TYR A C 1
ATOM 746 O O . TYR A 1 94 ? -4.685 7.550 -2.935 1.00 98.00 94 TYR A O 1
ATOM 754 N N . LEU A 1 95 ? -6.399 6.453 -3.876 1.00 98.50 95 LEU A N 1
ATOM 755 C CA . LEU A 1 95 ? -7.319 6.667 -2.765 1.00 98.50 95 LEU A CA 1
ATOM 756 C C . LEU A 1 95 ? -7.007 5.725 -1.605 1.00 98.50 95 LEU A C 1
ATOM 758 O O . LEU A 1 95 ? -6.793 4.529 -1.799 1.00 98.50 95 LEU A O 1
ATOM 762 N N . GLY A 1 96 ? -7.069 6.255 -0.389 1.00 98.25 96 GLY A N 1
ATOM 763 C CA . GLY A 1 96 ? -7.051 5.455 0.825 1.00 98.25 96 GLY A CA 1
ATOM 764 C C . GLY A 1 96 ? -8.446 5.100 1.331 1.00 98.25 96 GLY A C 1
ATOM 765 O O . GLY A 1 96 ? -9.469 5.440 0.719 1.00 98.25 96 GLY A O 1
ATOM 766 N N . SER A 1 97 ? -8.501 4.399 2.465 1.00 98.25 97 SER A N 1
ATOM 767 C CA . SER A 1 97 ? -9.752 4.094 3.170 1.00 98.25 97 SER A CA 1
ATOM 768 C C . SER A 1 97 ? -9.625 4.370 4.675 1.00 98.25 97 SER A C 1
ATOM 770 O O . SER A 1 97 ? -9.434 3.434 5.459 1.00 98.25 97 SER A O 1
ATOM 772 N N . PRO A 1 98 ? -9.780 5.640 5.104 1.00 98.44 98 PRO A N 1
ATOM 773 C CA . PRO A 1 98 ? -9.721 6.017 6.519 1.00 98.44 98 PRO A CA 1
ATOM 774 C C . PRO A 1 98 ? -10.721 5.235 7.377 1.00 98.44 98 PRO A C 1
ATOM 776 O O . PRO A 1 98 ? -10.410 4.823 8.490 1.00 98.44 98 PRO A O 1
ATOM 779 N N . ALA A 1 99 ? -11.914 4.970 6.833 1.00 97.75 99 ALA A N 1
ATOM 780 C CA . ALA A 1 99 ? -12.948 4.200 7.516 1.00 97.75 99 ALA A CA 1
ATOM 781 C C . ALA A 1 99 ? -12.512 2.750 7.781 1.00 97.75 99 ALA A C 1
ATOM 783 O O . ALA A 1 99 ? -12.721 2.240 8.879 1.00 97.75 99 ALA A O 1
ATOM 784 N N . LEU A 1 100 ? -11.876 2.088 6.805 1.00 98.06 100 LEU A N 1
ATOM 785 C CA . LEU A 1 100 ? -11.373 0.730 7.006 1.00 98.06 100 LEU A CA 1
ATOM 786 C C . LEU A 1 100 ? -10.199 0.713 7.991 1.00 98.06 100 LEU A C 1
ATOM 788 O O . LEU A 1 100 ? -10.165 -0.153 8.859 1.00 98.06 100 LEU A O 1
ATOM 792 N N . ALA A 1 101 ? -9.275 1.674 7.911 1.00 98.50 101 ALA A N 1
ATOM 793 C CA . ALA A 1 101 ? -8.174 1.785 8.868 1.00 98.50 101 ALA A CA 1
ATOM 794 C C . ALA A 1 101 ? -8.682 1.946 10.314 1.00 98.50 101 ALA A C 1
ATOM 796 O O . ALA A 1 101 ? -8.228 1.229 11.209 1.00 98.50 101 ALA A O 1
ATOM 797 N N . ALA A 1 102 ? -9.688 2.802 10.527 1.00 98.44 102 ALA A N 1
ATOM 798 C CA . ALA A 1 102 ? -10.340 2.981 11.823 1.00 98.44 102 ALA A CA 1
ATOM 799 C C . ALA A 1 102 ? -11.002 1.690 12.331 1.00 98.44 102 ALA A C 1
ATOM 801 O O . ALA A 1 102 ? -10.869 1.343 13.504 1.00 98.44 102 ALA A O 1
ATOM 802 N N . LEU A 1 103 ? -11.682 0.945 11.451 1.00 98.19 103 LEU A N 1
ATOM 803 C CA . LEU A 1 103 ? -12.286 -0.343 11.805 1.00 98.19 103 LEU A CA 1
ATOM 804 C C . LEU A 1 103 ? -11.231 -1.392 12.182 1.00 98.19 103 LEU A C 1
ATOM 806 O O . LEU A 1 103 ? -11.446 -2.156 13.122 1.00 98.19 103 LEU A O 1
ATOM 810 N N . ILE A 1 104 ? -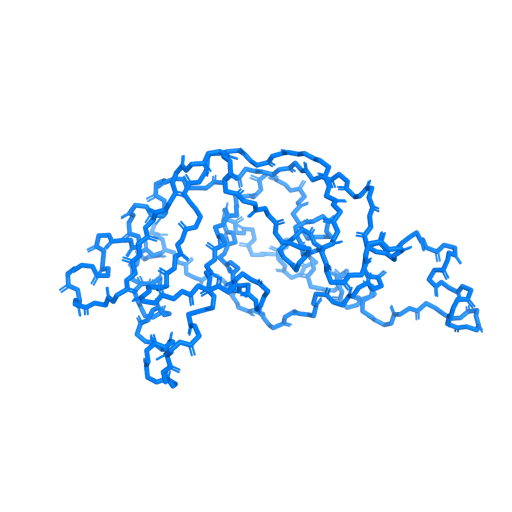10.090 -1.425 11.486 1.00 98.50 104 ILE A N 1
ATOM 811 C CA . ILE A 1 104 ? -8.983 -2.335 11.812 1.00 98.50 104 ILE A CA 1
ATOM 812 C C . ILE A 1 104 ? -8.424 -2.018 13.203 1.00 98.50 104 ILE A C 1
ATOM 814 O O . ILE A 1 104 ? -8.256 -2.940 14.000 1.00 98.50 104 ILE A O 1
ATOM 818 N N . GLU A 1 105 ? -8.189 -0.741 13.522 1.00 98.56 105 GLU A N 1
ATOM 819 C CA . GLU A 1 105 ? -7.741 -0.324 14.858 1.00 98.56 105 GLU A CA 1
ATOM 820 C C . GLU A 1 105 ? -8.776 -0.684 15.935 1.00 98.56 105 GLU A C 1
ATOM 822 O O . GLU A 1 105 ? -8.419 -1.289 16.944 1.00 98.56 105 GLU A O 1
ATOM 827 N N . ALA A 1 106 ? -10.063 -0.398 15.711 1.00 98.50 106 ALA A N 1
ATOM 828 C CA . ALA A 1 106 ? -11.124 -0.713 16.670 1.00 98.50 106 ALA A CA 1
ATOM 829 C C . ALA A 1 106 ? -11.205 -2.220 16.981 1.00 98.50 106 ALA A C 1
ATOM 831 O O . ALA A 1 106 ? -11.275 -2.618 18.145 1.00 98.50 106 ALA A O 1
ATOM 832 N N . VAL A 1 107 ? -11.135 -3.067 15.949 1.00 98.25 107 VAL A N 1
ATOM 833 C CA . VAL A 1 107 ? -11.108 -4.528 16.113 1.00 98.25 107 VAL A CA 1
ATOM 834 C C . VAL A 1 107 ? -9.831 -4.989 16.812 1.00 98.25 107 VAL A C 1
ATOM 836 O O . VAL A 1 107 ? -9.884 -5.894 17.645 1.00 98.25 107 VAL A O 1
ATOM 839 N N . ALA A 1 108 ? -8.682 -4.400 16.482 1.00 98.00 108 ALA A N 1
ATOM 840 C CA . ALA A 1 108 ? -7.422 -4.742 17.124 1.00 98.00 108 ALA A CA 1
ATOM 841 C C . ALA A 1 108 ? -7.458 -4.429 18.626 1.00 98.00 108 ALA A C 1
ATOM 843 O O . ALA A 1 108 ? -7.075 -5.281 19.425 1.00 98.00 108 ALA A O 1
ATOM 844 N N . VAL A 1 109 ? -8.006 -3.271 19.011 1.00 98.19 109 VAL A N 1
ATOM 845 C CA . VAL A 1 109 ? -8.225 -2.894 20.415 1.00 98.19 109 VAL A CA 1
ATOM 846 C C . VAL A 1 109 ? -9.136 -3.899 21.121 1.00 98.19 109 VAL A C 1
ATOM 848 O O . VAL A 1 109 ? -8.782 -4.377 22.197 1.00 98.19 109 VAL A O 1
ATOM 851 N N . GLU A 1 110 ? -10.261 -4.283 20.510 1.00 98.19 110 GLU A N 1
ATOM 852 C CA . GLU A 1 110 ? -11.173 -5.295 21.071 1.00 98.19 110 GLU A CA 1
ATOM 853 C C . GLU A 1 110 ? -10.470 -6.645 21.312 1.00 98.19 110 GLU A C 1
ATOM 855 O O . GLU A 1 110 ? -10.762 -7.349 22.276 1.00 98.19 110 GLU A O 1
ATOM 860 N N . GLN A 1 111 ? -9.528 -7.007 20.440 1.00 97.06 111 GLN A N 1
ATOM 861 C CA . GLN A 1 111 ? -8.805 -8.280 20.485 1.00 97.06 111 GLN A CA 1
ATOM 862 C C . GLN A 1 111 ? -7.486 -8.226 21.269 1.00 97.06 111 GLN A C 1
ATOM 864 O O . GLN A 1 111 ? -6.805 -9.247 21.359 1.00 97.06 111 GLN A O 1
ATOM 869 N N . GLY A 1 112 ? -7.098 -7.066 21.807 1.00 97.44 112 GLY A N 1
ATOM 870 C CA . GLY A 1 112 ? -5.798 -6.880 22.459 1.00 97.44 112 GLY A CA 1
ATOM 871 C C . GLY A 1 112 ? -4.599 -7.005 21.507 1.00 97.44 112 GLY A C 1
ATOM 872 O O . GLY A 1 112 ? -3.499 -7.344 21.941 1.00 97.44 112 GLY A O 1
ATOM 873 N N . VAL A 1 113 ? -4.796 -6.762 20.208 1.00 97.38 113 VAL A N 1
ATOM 874 C CA . VAL A 1 113 ? -3.744 -6.788 19.183 1.00 97.38 113 VAL A CA 1
ATOM 875 C C . VAL A 1 113 ? -3.098 -5.411 19.076 1.00 97.38 113 VAL A C 1
ATOM 877 O O . VAL A 1 113 ? -3.779 -4.396 18.956 1.00 97.38 113 VAL A O 1
ATOM 880 N N . MET A 1 114 ? -1.766 -5.376 19.045 1.00 96.88 114 MET A N 1
ATOM 881 C CA . MET A 1 114 ? -0.986 -4.144 18.900 1.00 96.88 114 MET A CA 1
ATOM 882 C C . MET A 1 114 ? -1.021 -3.640 17.449 1.00 96.88 114 MET A C 1
ATOM 884 O O . MET A 1 114 ? -0.058 -3.796 16.695 1.00 96.88 114 MET A O 1
ATOM 888 N N . SER A 1 115 ? -2.144 -3.046 17.042 1.00 97.88 115 SER A N 1
ATOM 889 C CA . SER A 1 115 ? -2.310 -2.398 15.740 1.00 97.88 115 SER A CA 1
ATOM 890 C C . SER A 1 115 ? -2.909 -1.003 15.881 1.00 97.88 115 SER A C 1
ATOM 892 O O . SER A 1 115 ? -3.723 -0.766 16.769 1.00 97.88 115 SER A O 1
ATOM 894 N N . LYS A 1 116 ? -2.466 -0.071 15.031 1.00 98.31 116 LYS A N 1
ATOM 895 C CA . LYS A 1 116 ? -2.815 1.348 15.130 1.00 98.31 116 LYS A CA 1
ATOM 896 C C . LYS A 1 116 ? -2.950 1.991 13.754 1.00 98.31 116 LYS A C 1
ATOM 898 O O . LYS A 1 116 ? -2.075 1.811 12.912 1.00 98.31 116 LYS A O 1
ATOM 903 N N . ALA A 1 117 ? -4.005 2.772 13.545 1.00 98.56 117 ALA A N 1
ATOM 904 C CA . ALA A 1 117 ? -4.176 3.552 12.327 1.00 98.56 117 ALA A CA 1
ATOM 905 C C . ALA A 1 117 ? -3.433 4.896 12.413 1.00 98.56 117 ALA A C 1
ATOM 907 O O . ALA A 1 117 ? -3.403 5.534 13.469 1.00 98.56 117 ALA A O 1
ATOM 908 N N . ILE A 1 118 ? -2.829 5.317 11.300 1.00 98.44 118 ILE A N 1
ATOM 909 C CA . ILE A 1 118 ? -2.054 6.558 11.173 1.00 98.44 118 ILE A CA 1
ATOM 910 C C . ILE A 1 118 ? -2.661 7.416 10.065 1.00 98.44 118 ILE A C 1
ATOM 912 O O . ILE A 1 118 ? -2.829 6.944 8.947 1.00 98.44 118 ILE A O 1
ATOM 916 N N . TYR A 1 119 ? -2.963 8.677 10.370 1.00 98.00 119 TYR A N 1
ATOM 917 C CA . TYR A 1 119 ? -3.689 9.596 9.480 1.00 98.00 119 TYR A CA 1
ATOM 918 C C . TYR A 1 119 ? -2.855 10.822 9.087 1.00 98.00 119 TYR A C 1
ATOM 920 O O . TYR A 1 119 ? -3.406 11.845 8.700 1.00 98.00 119 TYR A O 1
ATOM 928 N N . ASP A 1 120 ? -1.535 10.744 9.256 1.00 96.38 120 ASP A N 1
ATOM 929 C CA . ASP A 1 120 ? -0.630 11.856 8.981 1.00 96.38 120 ASP A CA 1
ATOM 930 C C . ASP A 1 120 ? -0.206 11.854 7.505 1.00 96.38 120 ASP A C 1
ATOM 932 O O . ASP A 1 120 ? 0.308 10.851 6.995 1.00 96.38 120 ASP A O 1
ATOM 936 N N . ASP A 1 121 ? -0.409 12.980 6.823 1.00 93.56 121 ASP A N 1
ATOM 937 C CA . ASP A 1 121 ? -0.061 13.145 5.410 1.00 93.56 121 ASP A CA 1
ATOM 938 C C . ASP A 1 121 ? 1.458 13.103 5.176 1.00 93.56 121 ASP A C 1
ATOM 940 O O . ASP A 1 121 ? 1.904 12.703 4.099 1.00 93.56 121 ASP A O 1
ATOM 944 N N . ALA A 1 122 ? 2.264 13.451 6.186 1.00 94.19 122 ALA A N 1
ATOM 945 C CA . ALA A 1 122 ? 3.721 13.392 6.123 1.00 94.19 122 ALA A CA 1
ATOM 946 C C . ALA A 1 122 ? 4.280 11.969 6.288 1.00 94.19 122 ALA A C 1
ATOM 948 O O . ALA A 1 122 ? 5.486 11.771 6.121 1.00 94.19 122 ALA A O 1
ATOM 949 N N . LEU A 1 123 ? 3.442 10.971 6.602 1.00 95.19 123 LEU A N 1
ATOM 950 C CA . LEU A 1 123 ? 3.862 9.570 6.644 1.00 95.19 123 LEU A CA 1
ATOM 951 C C . LEU A 1 123 ? 4.413 9.162 5.259 1.00 95.19 123 LEU A C 1
ATOM 953 O O . LEU A 1 123 ? 3.683 9.234 4.263 1.00 95.19 123 LEU A O 1
ATOM 957 N N . PRO A 1 124 ? 5.688 8.740 5.154 1.00 93.31 124 PRO A N 1
ATOM 958 C CA . PRO A 1 124 ? 6.273 8.357 3.876 1.00 93.31 124 PRO A CA 1
ATOM 959 C C . PRO A 1 124 ? 5.587 7.127 3.279 1.00 93.31 124 PRO A C 1
ATOM 961 O O . PRO A 1 124 ? 5.158 6.216 3.986 1.00 93.31 124 PRO A O 1
ATOM 964 N N . ARG A 1 125 ? 5.534 7.083 1.945 1.00 94.50 125 ARG A N 1
ATOM 965 C CA . ARG A 1 125 ? 5.094 5.901 1.192 1.00 94.50 125 ARG A CA 1
ATOM 966 C C . ARG A 1 125 ? 6.307 5.145 0.688 1.00 94.50 125 ARG A C 1
ATOM 968 O O . ARG A 1 125 ? 7.286 5.759 0.279 1.00 94.50 125 ARG A O 1
ATOM 975 N N . HIS A 1 126 ? 6.232 3.820 0.712 1.00 95.38 126 HIS A N 1
ATOM 976 C CA . HIS A 1 126 ? 7.338 2.946 0.335 1.00 95.38 126 HIS A CA 1
ATOM 977 C C . HIS A 1 126 ? 7.148 2.401 -1.079 1.00 95.38 126 HIS A C 1
ATOM 979 O O . HIS A 1 126 ? 6.019 2.190 -1.538 1.00 95.38 126 HIS A O 1
ATOM 985 N N . TYR A 1 127 ? 8.259 2.143 -1.778 1.00 96.25 127 TYR A N 1
ATOM 986 C CA . TYR A 1 127 ? 8.200 1.680 -3.165 1.00 96.25 127 TYR A CA 1
ATOM 987 C C . TYR A 1 127 ? 7.448 0.365 -3.322 1.00 96.25 127 TYR A C 1
ATOM 989 O O . TYR A 1 127 ? 6.888 0.122 -4.387 1.00 96.25 127 TYR A O 1
ATOM 997 N N . ALA A 1 128 ? 7.424 -0.478 -2.288 1.00 96.31 128 ALA A N 1
ATOM 998 C CA . ALA A 1 128 ? 6.774 -1.767 -2.379 1.00 96.31 128 ALA A CA 1
ATOM 999 C C . ALA A 1 128 ? 5.260 -1.623 -2.578 1.00 96.31 128 ALA A C 1
ATOM 1001 O O . ALA A 1 128 ? 4.715 -2.168 -3.542 1.00 96.31 128 ALA A O 1
ATOM 1002 N N . THR A 1 129 ? 4.603 -0.798 -1.756 1.00 97.44 129 THR A N 1
ATOM 1003 C CA . THR A 1 129 ? 3.217 -0.370 -1.991 1.00 97.44 129 THR A CA 1
ATOM 1004 C C . THR A 1 129 ? 3.074 0.343 -3.337 1.00 97.44 129 THR A C 1
ATOM 1006 O O . THR A 1 129 ? 2.220 -0.038 -4.136 1.00 97.44 129 THR A O 1
ATOM 1009 N N . ILE A 1 130 ? 3.914 1.341 -3.631 1.00 97.06 130 ILE A N 1
ATOM 1010 C CA . ILE A 1 130 ? 3.781 2.167 -4.846 1.00 97.06 130 ILE A CA 1
ATOM 1011 C C . ILE A 1 130 ? 3.859 1.323 -6.128 1.00 97.06 130 ILE A C 1
ATOM 1013 O O . ILE A 1 130 ? 3.056 1.517 -7.040 1.00 97.06 130 ILE A O 1
ATOM 1017 N N . ASN A 1 131 ? 4.779 0.360 -6.201 1.00 96.50 131 ASN A N 1
ATOM 1018 C CA . ASN A 1 131 ? 4.928 -0.542 -7.344 1.00 96.50 131 ASN A CA 1
ATOM 1019 C C . ASN A 1 131 ? 3.666 -1.377 -7.567 1.00 96.50 131 ASN A C 1
ATOM 1021 O O . ASN A 1 131 ? 3.215 -1.533 -8.703 1.00 96.50 131 ASN A O 1
ATOM 1025 N N . VAL A 1 132 ? 3.087 -1.910 -6.488 1.00 97.19 132 VAL A N 1
ATOM 1026 C CA . VAL A 1 132 ? 1.851 -2.696 -6.556 1.00 97.19 132 VAL A CA 1
ATOM 1027 C C . VAL A 1 132 ? 0.688 -1.812 -6.998 1.00 97.19 132 VAL A C 1
ATOM 1029 O O . VAL A 1 132 ? -0.022 -2.172 -7.938 1.00 97.19 132 VAL A O 1
ATOM 1032 N N . VAL A 1 133 ? 0.529 -0.644 -6.373 1.00 97.38 133 VAL A N 1
ATOM 1033 C CA . VAL A 1 133 ? -0.546 0.308 -6.668 1.00 97.38 133 VAL A CA 1
ATOM 1034 C C . VAL A 1 133 ? -0.503 0.751 -8.125 1.00 97.38 133 VAL A C 1
ATOM 1036 O O . VAL A 1 133 ? -1.476 0.549 -8.843 1.00 97.38 133 VAL A O 1
ATOM 1039 N N . ASN A 1 134 ? 0.638 1.252 -8.597 1.00 96.25 134 ASN A N 1
ATOM 1040 C CA . ASN A 1 134 ? 0.777 1.776 -9.957 1.00 96.25 134 ASN A CA 1
ATOM 1041 C C . ASN A 1 134 ? 0.537 0.722 -11.049 1.00 96.25 134 ASN A C 1
ATOM 1043 O O . ASN A 1 134 ? 0.219 1.070 -12.186 1.00 96.25 134 ASN A O 1
ATOM 1047 N N . LYS A 1 135 ? 0.713 -0.568 -10.743 1.00 95.38 135 LYS A N 1
ATOM 1048 C CA . LYS A 1 135 ? 0.479 -1.651 -11.707 1.00 95.38 135 LYS A CA 1
ATOM 1049 C C . LYS A 1 135 ? -0.925 -2.240 -11.615 1.00 95.38 135 LYS A C 1
ATOM 1051 O O . LYS A 1 135 ? -1.452 -2.687 -12.638 1.00 95.38 135 LYS A O 1
ATOM 1056 N N . LEU A 1 136 ? -1.510 -2.292 -10.418 1.00 97.00 136 LEU A N 1
ATOM 1057 C CA . LEU A 1 136 ? -2.768 -2.997 -10.188 1.00 97.00 136 LEU A CA 1
ATOM 1058 C C . LEU A 1 136 ? -3.962 -2.071 -10.000 1.00 97.00 136 LEU A C 1
ATOM 1060 O O . LEU A 1 136 ? -5.008 -2.421 -10.522 1.00 97.00 136 LEU A O 1
ATOM 1064 N N . VAL A 1 137 ? -3.864 -0.933 -9.319 1.00 97.38 137 VAL A N 1
ATOM 1065 C CA . VAL A 1 137 ? -5.021 -0.052 -9.073 1.00 97.38 137 VAL A CA 1
ATOM 1066 C C . VAL A 1 137 ? -5.383 0.687 -10.364 1.00 97.38 137 VAL A C 1
ATOM 1068 O O . VAL A 1 137 ? -4.526 1.322 -10.974 1.00 97.38 137 VAL A O 1
ATOM 1071 N N . LYS A 1 138 ? -6.637 0.567 -10.820 1.00 94.19 138 LYS A N 1
ATOM 1072 C CA . LYS A 1 138 ? -7.070 1.090 -12.136 1.00 94.19 138 LYS A CA 1
ATOM 1073 C C . LYS A 1 138 ? -8.466 1.699 -12.155 1.00 94.19 138 LYS A C 1
ATOM 1075 O O . LYS A 1 138 ? -8.743 2.553 -12.992 1.00 94.19 138 LYS A O 1
ATOM 1080 N N . HIS A 1 139 ? -9.349 1.254 -11.273 1.00 92.69 139 HIS A N 1
ATOM 1081 C CA . HIS A 1 139 ? -10.779 1.556 -11.312 1.00 92.69 139 HIS A CA 1
ATOM 1082 C C . HIS A 1 139 ? -11.236 2.324 -10.070 1.00 92.69 139 HIS A C 1
ATOM 1084 O O . HIS A 1 139 ? -12.386 2.215 -9.655 1.00 92.69 139 HIS A O 1
ATOM 1090 N N . GLY A 1 140 ? -10.330 3.110 -9.481 1.00 94.31 140 GLY A N 1
ATOM 1091 C CA . GLY A 1 140 ? -10.606 3.885 -8.272 1.00 94.31 140 GLY A CA 1
ATOM 1092 C C . GLY A 1 140 ? -10.711 3.026 -7.013 1.00 94.31 140 GLY A C 1
ATOM 1093 O O . GLY A 1 140 ? -11.279 3.481 -6.020 1.00 94.31 140 GLY A O 1
ATOM 1094 N N . GLU A 1 141 ? -10.183 1.796 -7.041 1.00 98.12 141 GLU A N 1
ATOM 1095 C CA . GLU A 1 141 ? -10.100 0.970 -5.842 1.00 98.12 141 GLU A CA 1
ATOM 1096 C C . GLU A 1 141 ? -9.290 1.690 -4.761 1.00 98.12 141 GLU A C 1
ATOM 1098 O O . GLU A 1 141 ? -8.271 2.330 -5.034 1.00 98.12 141 GLU A O 1
ATOM 1103 N N . ARG A 1 142 ? -9.734 1.560 -3.513 1.00 98.50 142 ARG A N 1
ATOM 1104 C CA . ARG A 1 142 ? -9.016 2.117 -2.365 1.00 98.50 142 ARG A CA 1
ATOM 1105 C C . ARG A 1 142 ? -7.862 1.210 -1.967 1.00 98.50 142 ARG A C 1
ATOM 1107 O O . ARG A 1 142 ? -7.883 0.011 -2.234 1.00 98.50 142 ARG A O 1
ATOM 1114 N N . VAL A 1 143 ? -6.880 1.757 -1.268 1.00 98.56 143 VAL A N 1
ATOM 1115 C CA . VAL A 1 143 ? -5.731 1.009 -0.756 1.00 98.56 143 VAL A CA 1
ATOM 1116 C C . VAL A 1 143 ? -5.559 1.305 0.723 1.00 98.56 143 VAL A C 1
ATOM 1118 O O . VAL A 1 143 ? -5.573 2.456 1.144 1.00 98.56 143 VAL A O 1
ATOM 1121 N N . VAL A 1 144 ? -5.380 0.255 1.512 1.00 98.19 144 VAL A N 1
ATOM 1122 C CA . VAL A 1 144 ? -4.962 0.335 2.909 1.00 98.19 144 VAL A CA 1
ATOM 1123 C C . VAL A 1 144 ? -3.682 -0.466 3.046 1.00 98.19 144 VAL A C 1
ATOM 1125 O O . VAL A 1 144 ? -3.687 -1.689 2.903 1.00 98.19 144 VAL A O 1
ATOM 1128 N N . SER A 1 145 ? -2.582 0.227 3.307 1.00 98.00 145 SER A N 1
ATOM 1129 C CA . SER A 1 145 ? -1.291 -0.404 3.557 1.00 98.00 145 SER A CA 1
ATOM 1130 C C . SER A 1 145 ? -1.175 -0.769 5.035 1.00 98.00 145 SER A C 1
ATOM 1132 O O . SER A 1 145 ? -1.656 -0.040 5.901 1.00 98.00 145 SER A O 1
ATOM 1134 N N . VAL A 1 146 ? -0.534 -1.893 5.335 1.00 98.19 146 VAL A N 1
ATOM 1135 C CA . VAL A 1 146 ? -0.271 -2.380 6.691 1.00 98.19 146 VAL A CA 1
ATOM 1136 C C . VAL A 1 146 ? 1.218 -2.652 6.819 1.00 98.19 146 VAL A C 1
ATOM 1138 O O . VAL A 1 146 ? 1.808 -3.314 5.965 1.00 98.19 146 VAL A O 1
ATOM 1141 N N . SER A 1 147 ? 1.822 -2.139 7.883 1.00 98.19 147 SER A N 1
ATOM 1142 C CA . SER A 1 147 ? 3.256 -2.229 8.117 1.00 98.19 147 SER A CA 1
ATOM 1143 C C . SER A 1 147 ? 3.712 -3.617 8.579 1.00 98.19 147 SER A C 1
ATOM 1145 O O . SER A 1 147 ? 2.949 -4.432 9.116 1.00 98.19 147 SER A O 1
ATOM 1147 N N . THR A 1 148 ? 5.015 -3.849 8.452 1.00 96.44 148 THR A N 1
ATOM 1148 C CA . THR A 1 148 ? 5.715 -5.003 9.014 1.00 96.44 148 THR A CA 1
ATOM 1149 C C . THR A 1 148 ? 6.411 -4.598 10.316 1.00 96.44 148 THR A C 1
ATOM 1151 O O . THR A 1 148 ? 7.446 -3.930 10.312 1.00 96.44 148 THR A O 1
ATOM 1154 N N . CYS A 1 149 ? 5.842 -5.008 11.455 1.00 97.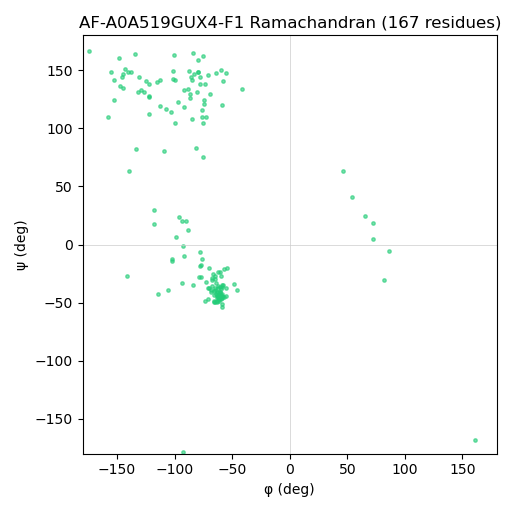19 149 CYS A N 1
ATOM 1155 C CA . CYS A 1 149 ? 6.410 -4.722 12.773 1.00 97.19 149 CYS A CA 1
ATOM 1156 C C . CYS A 1 149 ? 7.614 -5.632 13.064 1.00 97.19 149 CYS A C 1
ATOM 1158 O O . CYS A 1 149 ? 7.466 -6.843 13.210 1.00 97.19 149 CYS A O 1
ATOM 1160 N N . GLN A 1 150 ? 8.805 -5.053 13.195 1.00 95.94 150 GLN A N 1
ATOM 1161 C CA . GLN A 1 150 ? 10.078 -5.784 13.249 1.00 95.94 150 GLN A CA 1
ATOM 1162 C C . GLN A 1 150 ? 10.227 -6.681 14.486 1.00 95.94 150 GLN A C 1
ATOM 1164 O O . GLN A 1 150 ? 10.852 -7.736 14.419 1.00 95.94 150 GLN A O 1
ATOM 1169 N N . ASN A 1 151 ? 9.604 -6.307 15.606 1.00 94.88 151 ASN A N 1
ATOM 1170 C CA . ASN A 1 151 ? 9.699 -7.053 16.867 1.00 94.88 151 ASN A CA 1
ATOM 1171 C C . ASN A 1 151 ? 8.629 -8.155 16.991 1.00 94.88 151 ASN A C 1
ATOM 1173 O O . ASN A 1 151 ? 8.399 -8.694 18.078 1.00 94.88 151 ASN A O 1
ATOM 1177 N N . CYS A 1 152 ? 7.938 -8.483 15.895 1.00 95.94 152 CYS A N 1
ATOM 1178 C CA . CYS A 1 152 ? 6.875 -9.474 15.892 1.00 95.94 152 CYS A CA 1
ATOM 1179 C C . CYS A 1 152 ? 7.364 -10.905 15.652 1.00 95.94 152 CYS A C 1
ATOM 1181 O O . CYS A 1 152 ? 8.311 -11.171 14.921 1.00 95.94 152 CYS A O 1
ATOM 1183 N N . GLN A 1 153 ? 6.642 -11.853 16.247 1.00 96.38 153 GLN A N 1
ATOM 1184 C CA . GLN A 1 153 ? 6.764 -13.283 15.975 1.00 96.38 153 GLN A CA 1
ATOM 1185 C C . GLN A 1 153 ? 5.631 -13.715 15.032 1.00 96.38 153 GLN A C 1
ATOM 1187 O O . GLN A 1 153 ? 4.624 -13.005 14.953 1.00 96.38 153 GLN A O 1
ATOM 1192 N N . PRO A 1 154 ? 5.717 -14.890 14.372 1.00 96.31 154 PRO A N 1
ATOM 1193 C CA . PRO A 1 154 ? 4.683 -15.377 13.451 1.00 96.31 154 PRO A CA 1
ATOM 1194 C C . PRO A 1 154 ? 3.245 -15.249 13.975 1.00 96.31 154 PRO A C 1
ATOM 1196 O O . PRO A 1 154 ? 2.353 -14.841 13.234 1.00 96.31 154 PRO A O 1
ATOM 1199 N N . ARG A 1 155 ? 3.016 -15.510 15.271 1.00 96.94 155 ARG A N 1
ATOM 1200 C CA . ARG A 1 155 ? 1.687 -15.358 15.888 1.00 96.94 155 ARG A CA 1
ATOM 1201 C C . ARG A 1 155 ? 1.126 -13.930 15.805 1.00 96.94 155 ARG A C 1
ATOM 1203 O O . ARG A 1 155 ? -0.060 -13.796 15.530 1.00 96.94 155 ARG A O 1
ATOM 1210 N N . HIS A 1 156 ? 1.954 -12.893 15.962 1.00 96.94 156 HIS A N 1
ATOM 1211 C CA . HIS A 1 156 ? 1.500 -11.497 15.973 1.00 96.94 156 HIS A CA 1
ATOM 1212 C C . HIS A 1 156 ? 1.053 -11.055 14.571 1.00 96.94 156 HIS A C 1
ATOM 1214 O O . HIS A 1 156 ? 0.026 -10.399 14.420 1.00 96.94 156 HIS A O 1
ATOM 1220 N N . TYR A 1 157 ? 1.754 -11.508 13.524 1.00 96.69 157 TYR A N 1
ATOM 1221 C CA . TYR A 1 157 ? 1.330 -11.281 12.138 1.00 96.69 157 TYR A CA 1
ATOM 1222 C C . TYR A 1 157 ? -0.021 -11.947 11.844 1.00 96.69 157 TYR A C 1
ATOM 1224 O O . TYR A 1 157 ? -0.888 -11.353 11.204 1.00 96.69 157 TYR A O 1
ATOM 1232 N N . LEU A 1 158 ? -0.237 -13.166 12.353 1.00 97.19 158 LEU A N 1
ATOM 1233 C CA . LEU A 1 158 ? -1.520 -13.858 12.211 1.00 97.19 158 LEU A CA 1
ATOM 1234 C C . LEU A 1 158 ? -2.646 -13.169 12.999 1.00 97.19 158 LEU A C 1
ATOM 1236 O O . LEU A 1 158 ? -3.785 -13.153 12.536 1.00 97.19 158 LEU A O 1
ATOM 1240 N N . GLU A 1 159 ? -2.353 -12.609 14.173 1.00 97.06 159 GLU A N 1
ATOM 1241 C CA . GLU A 1 159 ? -3.293 -11.803 14.964 1.00 97.06 159 GLU A CA 1
ATOM 1242 C C . GLU A 1 159 ? -3.701 -10.529 14.219 1.00 97.06 159 GLU A C 1
ATOM 1244 O O . GLU A 1 159 ? -4.894 -10.294 14.030 1.00 97.06 159 GLU A O 1
ATOM 1249 N N . SER A 1 160 ? -2.730 -9.775 13.696 1.00 96.62 160 SER A N 1
ATOM 1250 C CA . SER A 1 160 ? -2.979 -8.593 12.860 1.00 96.62 160 SER A CA 1
ATOM 1251 C C . SER A 1 160 ? -3.822 -8.931 11.623 1.00 96.62 160 SER A C 1
ATOM 1253 O O . SER A 1 160 ? -4.830 -8.275 11.354 1.00 96.62 160 SER A O 1
ATOM 1255 N N . GLY A 1 161 ? -3.500 -10.022 10.918 1.00 96.50 161 GLY A N 1
ATOM 1256 C CA . GLY A 1 161 ? -4.290 -10.481 9.772 1.00 96.50 161 GLY A CA 1
ATOM 1257 C C . GLY A 1 161 ? -5.728 -10.880 10.137 1.00 96.50 161 GLY A C 1
ATOM 1258 O O . GLY A 1 161 ? -6.658 -10.629 9.367 1.00 96.50 161 GLY A O 1
ATOM 1259 N N . ARG A 1 162 ? -5.950 -11.470 11.322 1.00 96.81 162 ARG A N 1
ATOM 1260 C CA . ARG A 1 162 ? -7.302 -11.778 11.825 1.00 96.81 162 ARG A CA 1
ATOM 1261 C C . ARG A 1 162 ? -8.091 -10.517 12.170 1.00 96.81 162 ARG A C 1
ATOM 1263 O O . ARG A 1 162 ? -9.281 -10.474 11.849 1.00 96.81 162 ARG A O 1
ATOM 1270 N N . ALA A 1 163 ? -7.449 -9.510 12.761 1.00 96.75 163 ALA A N 1
ATOM 1271 C CA . ALA A 1 163 ? -8.071 -8.216 13.022 1.00 96.75 163 ALA A CA 1
ATOM 1272 C C . ALA A 1 163 ? -8.506 -7.545 11.707 1.00 96.75 163 ALA A C 1
ATOM 1274 O O . ALA A 1 163 ? -9.679 -7.203 11.552 1.00 96.75 163 ALA A O 1
ATOM 1275 N N . ALA A 1 164 ? -7.616 -7.496 10.708 1.00 96.25 164 ALA A N 1
ATOM 1276 C CA . ALA A 1 164 ? -7.932 -6.968 9.380 1.00 96.25 164 ALA A CA 1
ATOM 1277 C C . ALA A 1 164 ? -9.095 -7.713 8.702 1.00 96.25 164 ALA A C 1
ATOM 1279 O O . ALA A 1 164 ? -10.026 -7.099 8.183 1.00 96.25 164 ALA A O 1
ATOM 1280 N N . ARG A 1 165 ? -9.102 -9.051 8.770 1.00 95.50 165 ARG A N 1
ATOM 1281 C CA . ARG A 1 165 ? -10.204 -9.871 8.246 1.00 95.50 165 ARG A CA 1
ATOM 1282 C C . ARG A 1 165 ? -11.538 -9.566 8.926 1.00 95.50 165 ARG A C 1
ATOM 1284 O O . ARG A 1 165 ? -12.564 -9.603 8.253 1.00 95.50 165 ARG A O 1
ATOM 1291 N N . ARG A 1 166 ? -11.552 -9.361 10.246 1.00 95.25 166 ARG A N 1
ATOM 1292 C CA . ARG A 1 166 ? -12.785 -9.085 10.997 1.00 95.25 166 ARG A CA 1
ATOM 1293 C C . ARG A 1 166 ? -13.303 -7.670 10.732 1.00 95.25 166 ARG A C 1
ATOM 1295 O O . ARG A 1 166 ? -14.511 -7.513 10.675 1.00 95.25 166 ARG A O 1
ATOM 1302 N N . ALA A 1 167 ? -12.427 -6.696 10.494 1.00 94.56 167 ALA A N 1
ATOM 1303 C CA . ALA A 1 167 ? -12.824 -5.356 10.057 1.00 94.56 167 ALA A CA 1
ATOM 1304 C C . ALA A 1 167 ? -13.425 -5.332 8.636 1.00 94.56 167 ALA A C 1
ATOM 1306 O O . ALA A 1 167 ? -14.259 -4.487 8.330 1.00 94.56 167 ALA A O 1
ATOM 1307 N N . ALA A 1 168 ? -13.019 -6.268 7.772 1.00 89.88 168 ALA A N 1
ATOM 1308 C CA . ALA A 1 168 ? -13.481 -6.383 6.386 1.00 89.88 168 ALA A CA 1
ATOM 1309 C C . ALA A 1 168 ? -14.685 -7.341 6.185 1.00 89.88 168 ALA A C 1
ATOM 1311 O O . ALA A 1 168 ? -14.892 -7.834 5.072 1.00 89.88 168 ALA A O 1
ATOM 1312 N N . ARG A 1 169 ? -15.452 -7.650 7.241 1.00 81.19 169 ARG A N 1
ATOM 1313 C CA . ARG A 1 169 ? -16.629 -8.546 7.244 1.00 81.19 169 ARG A CA 1
ATOM 1314 C C . ARG A 1 169 ? -17.865 -7.827 7.772 1.00 81.19 169 ARG A C 1
ATOM 1316 O O . ARG A 1 169 ? -18.931 -7.946 7.123 1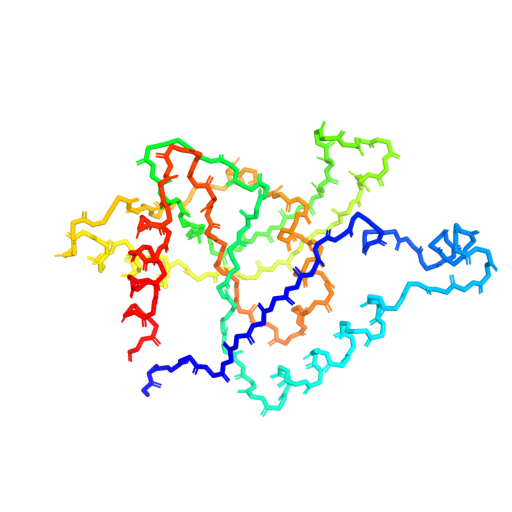.00 81.19 169 ARG A O 1
#

Radius of gyration: 16.4 Å; Cα contacts (8 Å, |Δi|>4): 270; chains: 1; bounding box: 42×29×48 Å

Secondary structure (DSSP, 8-state):
-------------GGGGS-HHHHHHHTTTPPPHHHHHHHHHHHHHHHH--SEEEEEEEEEEESSSEEEE--SEEEEEEE-SS-TTTSEEEEEEEEB-HHHHHHHHHHHHHTT--EEEE--TTSPPPHHHHHHHHHH--SS-EEEEEEEETT--HHHHHHHHHHHHHHT-

Foldseek 3Di:
DFDDQDDDDADLDLLLQDDQVVQCVVVVNDHDVSLVVLVVVLVVCVVSVDQEAEAAFAPQEDAQAWEKELEQKAWDWDADPVCRVRRGRDTAIAGAHNPLRVQLQVLCVVVVARYHYDHDNPPDDDSSVRSSCVSRPDPRRHYMYIYDYPPDDPVNVVSSVVSSRVSRD

Sequence (169 aa):
MAQIVGAALVSHHPGLMQADDFRIRMGDGADSDLIAGYQRLRARIDAVRPDTFILFDTHWFTTGYHLVDGGAHMHGSYTSDEMPWYLHGQRYDYLGSPALAALIEAVAVEQGVMSKAIYDDALPRHYATINVVNKLVKHGERVVSVSTCQNCQPRHYLESGRAARRAAR

pLDDT: mean 95.71, std 3.43, range [66.31, 98.56]

Solvent-accessible surface area (backbone atoms only — not comparable to full-atom values): 9660 Å² total; per-residue (Å²): 132,53,65,84,82,75,86,84,91,79,83,49,54,74,68,69,74,48,56,67,69,61,44,19,60,76,45,79,73,38,67,62,68,63,60,61,48,50,53,59,47,41,57,55,46,66,74,61,61,65,69,60,46,77,42,80,27,88,72,40,72,34,74,88,31,35,38,25,41,18,38,61,64,50,69,51,72,43,65,38,89,90,43,53,94,77,45,47,80,46,70,49,77,47,40,27,34,37,68,57,20,51,37,26,24,54,40,11,58,78,69,74,42,63,40,42,54,43,69,59,86,83,61,82,83,49,65,45,54,49,39,46,43,75,74,58,60,80,84,80,39,20,41,29,44,27,39,36,33,71,85,58,53,77,68,53,58,52,50,52,52,50,23,46,52,61,50,43,72

Nearest PDB structures (foldseek):
  8iq8-assembly1_D  TM=8.643E-01  e=2.155E-11  Acinetobacter baumannii
  8ihg-assembly1_C  TM=8.900E-01  e=1.292E-09  Pseudomonas sp.
  8ihg-assembly1_D  TM=9.060E-01  e=2.817E-09  Pseudomonas sp.
  3vsg-assembly1_D  TM=8.091E-01  e=6.994E-09  Comamonas testosteroni CNB-1
  8in2-assembly2_B  TM=7.987E-01  e=7.309E-06  Beta vulgaris

Mean predicted aligned error: 3.0 Å